Protein AF-A0A9P0EYY8-F1 (afdb_monomer_lite)

Foldseek 3Di:
DDDDDDDPDDPPPPPPPDPFWAKEKEFAQADALPPDDFQQKWKQFQVRDIDGHRHGDMDMDTHNSDDLAVFIKMWGQHQFDDDPDDDPDSPDRQTQMWTWHADDQFFQRIDIDFGDDDDDDHDHCVLFWDWGWGDGPSYIYIYIYTDVPRPGSDPDD

Secondary structure (DSSP, 8-state):
-----------------PPPPPEEEEEEE-PPPTT--S--EEEE-TTS--EEE-TT-EEEEEGGG--TTT-EEEEE------TT---TT------EEEEEEE-SSBTT-EEEESP-S--TTPPPGGGTEEEEEEEETTEEEEEEEEPTT-TT--S--

Sequence (157 aa):
MIGTQALLLTVFVAATLAAIPNQITVHNHVDPCPGGNYPTIKTFPANGAQQNLNKGQSATYNGGAVSPHVGFGIQENGQYCRNGANPAGCWNPDNAGLQVVWNSNNCGAISTNGPFYCGNNAPDAREIVNVAASGNWPNCVLTLTRKGGARGCQYKC

Radius of gyration: 23.38 Å; chains: 1; bounding box: 58×24×94 Å

Structure (mmCIF, N/CA/C/O backbone):
data_AF-A0A9P0EYY8-F1
#
_entry.id   AF-A0A9P0EYY8-F1
#
loop_
_atom_site.group_PDB
_atom_site.id
_atom_site.type_symbol
_atom_site.label_atom_id
_atom_site.label_alt_id
_atom_site.label_comp_id
_atom_site.label_asym_id
_atom_site.label_entity_id
_atom_site.label_seq_id
_atom_site.pdbx_PDB_ins_code
_atom_site.Cartn_x
_atom_site.Cartn_y
_atom_site.Cartn_z
_atom_site.occupancy
_atom_site.B_iso_or_equiv
_atom_site.auth_seq_id
_atom_site.auth_comp_id
_atom_site.auth_asym_id
_atom_site.auth_atom_id
_atom_site.pdbx_PDB_model_num
ATOM 1 N N . MET A 1 1 ? -37.659 5.344 70.068 1.00 38.22 1 MET A N 1
ATOM 2 C CA . MET A 1 1 ? -37.310 4.417 68.971 1.00 38.22 1 MET A CA 1
ATOM 3 C C . MET A 1 1 ? -36.755 5.256 67.833 1.00 38.22 1 MET A C 1
ATOM 5 O O . MET A 1 1 ? -37.521 5.966 67.201 1.00 38.22 1 MET A O 1
ATOM 9 N N . ILE A 1 2 ? -35.431 5.295 67.671 1.00 38.97 2 ILE A N 1
ATOM 10 C CA . ILE A 1 2 ? -34.759 6.100 66.640 1.00 38.97 2 ILE A CA 1
ATOM 11 C C . ILE A 1 2 ? -34.392 5.129 65.518 1.00 38.97 2 ILE A C 1
ATOM 13 O O . ILE A 1 2 ? -33.543 4.265 65.709 1.00 38.97 2 ILE A O 1
ATOM 17 N N . GLY A 1 3 ? -35.109 5.213 64.398 1.00 41.41 3 GLY A N 1
ATOM 18 C CA . GLY A 1 3 ? -34.853 4.402 63.213 1.00 41.41 3 GLY A CA 1
ATOM 19 C C . GLY A 1 3 ? -33.684 4.980 62.425 1.00 41.41 3 GLY A C 1
ATOM 20 O O . GLY A 1 3 ? -33.793 6.059 61.848 1.00 41.41 3 GLY A O 1
ATOM 21 N N . THR A 1 4 ? -32.563 4.272 62.416 1.00 46.75 4 THR A N 1
ATOM 22 C CA . THR A 1 4 ? -31.393 4.571 61.590 1.00 46.75 4 THR A CA 1
ATOM 23 C C . THR A 1 4 ? -31.712 4.218 60.138 1.00 46.75 4 THR A C 1
ATOM 25 O O . THR A 1 4 ? -31.775 3.046 59.774 1.00 46.75 4 THR A O 1
ATOM 28 N N . GLN A 1 5 ? -31.932 5.229 59.296 1.00 48.62 5 GLN A N 1
ATOM 29 C CA . GLN A 1 5 ? -31.982 5.034 57.849 1.00 48.62 5 GLN A CA 1
ATOM 30 C C . GLN A 1 5 ? -30.553 4.845 57.331 1.00 48.62 5 GLN A C 1
ATOM 32 O O . GLN A 1 5 ? -29.740 5.768 57.366 1.00 48.62 5 GLN A O 1
ATOM 37 N N . ALA A 1 6 ? -30.239 3.630 56.885 1.00 50.69 6 ALA A N 1
ATOM 38 C CA . ALA A 1 6 ? -28.993 3.328 56.199 1.00 50.69 6 ALA A CA 1
ATOM 39 C C . ALA A 1 6 ? -29.066 3.882 54.769 1.00 50.69 6 ALA A C 1
ATOM 41 O O . ALA A 1 6 ? -29.759 3.343 53.908 1.00 50.69 6 ALA A O 1
ATOM 42 N N . LEU A 1 7 ? -28.359 4.984 54.530 1.00 49.47 7 LEU A N 1
ATOM 43 C CA . LEU A 1 7 ? -28.169 5.556 53.204 1.00 49.47 7 LEU A CA 1
ATOM 44 C C . LEU A 1 7 ? -27.167 4.673 52.437 1.00 49.47 7 LEU A C 1
ATOM 46 O O . LEU A 1 7 ? -25.963 4.739 52.681 1.00 49.47 7 LEU A O 1
ATOM 50 N N . LEU A 1 8 ? -27.655 3.813 51.537 1.00 47.25 8 LEU A N 1
ATOM 51 C CA . LEU A 1 8 ? -26.800 3.067 50.611 1.00 47.25 8 LEU A CA 1
ATOM 52 C C . LEU A 1 8 ? -26.197 4.033 49.582 1.00 47.25 8 LEU A C 1
ATOM 54 O O . LEU A 1 8 ? -26.854 4.437 48.624 1.00 47.25 8 LEU A O 1
ATOM 58 N N . LEU A 1 9 ? -24.930 4.390 49.777 1.00 46.56 9 LEU A N 1
ATOM 59 C CA . LEU A 1 9 ? -24.139 5.156 48.821 1.00 46.56 9 LEU A CA 1
ATOM 60 C C . LEU A 1 9 ? -23.726 4.232 47.661 1.00 46.56 9 LEU A C 1
ATOM 62 O O . LEU A 1 9 ? -22.797 3.436 47.783 1.00 46.56 9 LEU A O 1
ATOM 66 N N . THR A 1 10 ? -24.436 4.295 46.535 1.00 58.75 10 THR A N 1
ATOM 67 C CA . THR A 1 10 ? -24.061 3.559 45.319 1.00 58.75 10 THR A CA 1
ATOM 68 C C . THR A 1 10 ? -22.927 4.311 44.623 1.00 58.75 10 THR A C 1
ATOM 70 O O . THR A 1 10 ? -23.145 5.338 43.983 1.00 58.75 10 THR A O 1
ATOM 73 N N . VAL A 1 11 ? -21.694 3.827 44.765 1.00 56.81 11 VAL A N 1
ATOM 74 C CA . VAL A 1 11 ? -20.547 4.340 44.006 1.00 56.81 11 VAL A CA 1
ATOM 75 C C . VAL A 1 11 ? -20.673 3.839 42.567 1.00 56.81 11 VAL A C 1
ATOM 77 O O . VAL A 1 11 ? -20.339 2.695 42.265 1.00 56.81 11 VAL A O 1
ATOM 80 N N . PHE A 1 12 ? -21.170 4.690 41.668 1.00 49.00 12 PHE A N 1
ATOM 81 C CA . PHE A 1 12 ? -21.052 4.473 40.228 1.00 49.00 12 PHE A CA 1
ATOM 82 C C . PHE A 1 12 ? -19.589 4.685 39.825 1.00 49.00 12 PHE A C 1
ATOM 84 O O . PHE A 1 12 ? -19.148 5.807 39.585 1.00 49.00 12 PHE A O 1
ATOM 91 N N . VAL A 1 13 ? -18.819 3.599 39.754 1.00 55.84 13 VAL A N 1
ATOM 92 C CA . VAL A 1 13 ? -17.533 3.613 39.053 1.00 55.84 13 VAL A CA 1
ATOM 93 C C . VAL A 1 13 ? -17.852 3.666 37.562 1.00 55.84 13 VAL A C 1
ATOM 95 O O . VAL A 1 13 ? -18.145 2.648 36.939 1.00 55.84 13 VAL A O 1
ATOM 98 N N . ALA A 1 14 ? -17.847 4.870 36.992 1.00 55.44 14 ALA A N 1
ATOM 99 C CA . ALA A 1 14 ? -17.860 5.050 35.550 1.00 55.44 14 ALA A CA 1
ATOM 100 C C . ALA A 1 14 ? -16.539 4.498 34.998 1.00 55.44 14 ALA A C 1
ATOM 102 O O . ALA A 1 14 ? -15.526 5.194 34.962 1.00 55.44 14 ALA A O 1
ATOM 103 N N . ALA A 1 15 ? -16.531 3.220 34.620 1.00 57.41 15 ALA A N 1
ATOM 104 C CA . ALA A 1 15 ? -15.450 2.645 33.841 1.00 57.41 15 ALA A CA 1
ATOM 105 C C . ALA A 1 15 ? -15.435 3.365 32.488 1.00 57.41 15 ALA A C 1
ATOM 107 O O . ALA A 1 15 ? -16.251 3.089 31.609 1.00 57.41 15 ALA A O 1
ATOM 108 N N . THR A 1 16 ? -14.543 4.339 32.332 1.00 56.12 16 THR A N 1
ATOM 109 C CA . THR A 1 16 ? -14.243 4.925 31.032 1.00 56.12 16 THR A CA 1
ATOM 110 C C . THR A 1 16 ? -13.604 3.830 30.187 1.00 56.12 16 THR A C 1
ATOM 112 O O . THR A 1 16 ? -12.425 3.514 30.340 1.00 56.12 16 THR A O 1
ATOM 115 N N . LEU A 1 17 ? -14.387 3.196 29.307 1.00 57.03 17 LEU A N 1
ATOM 116 C CA . LEU A 1 17 ? -13.816 2.361 28.257 1.00 57.03 17 LEU A CA 1
ATOM 117 C C . LEU A 1 17 ? -12.937 3.274 27.400 1.00 57.03 17 LEU A C 1
ATOM 119 O O . LEU A 1 17 ? -13.445 4.100 26.641 1.00 57.03 17 LEU A O 1
ATOM 123 N N . ALA A 1 18 ? -11.619 3.163 27.557 1.00 59.78 18 ALA A N 1
ATOM 124 C CA . ALA A 1 18 ? -10.684 3.813 26.657 1.00 59.78 18 ALA A CA 1
ATOM 125 C C . ALA A 1 18 ? -11.010 3.346 25.232 1.00 59.78 18 ALA A C 1
ATOM 127 O O . ALA A 1 18 ? -11.043 2.143 24.963 1.00 59.78 18 ALA A O 1
ATOM 128 N N . ALA A 1 19 ? -11.297 4.289 24.334 1.00 66.19 19 ALA A N 1
ATOM 129 C CA . ALA A 1 19 ? -11.530 3.966 22.936 1.00 66.19 19 ALA A CA 1
ATOM 130 C C . ALA A 1 19 ? -10.272 3.283 22.386 1.00 66.19 19 ALA A C 1
ATOM 132 O O . ALA A 1 19 ? -9.184 3.862 22.417 1.00 66.19 19 ALA A O 1
ATOM 133 N N . ILE A 1 20 ? -10.412 2.042 21.917 1.00 73.81 20 ILE A N 1
ATOM 134 C CA . ILE A 1 20 ? -9.301 1.326 21.292 1.00 73.81 20 ILE A CA 1
ATOM 135 C C . ILE A 1 20 ? -8.975 2.074 19.992 1.00 73.81 20 ILE A C 1
ATOM 137 O O . ILE A 1 20 ? -9.866 2.222 19.151 1.00 73.81 20 ILE A O 1
ATOM 141 N N . PRO A 1 21 ? -7.745 2.592 19.823 1.00 83.62 21 PRO A N 1
ATOM 142 C CA . PRO A 1 21 ? -7.407 3.373 18.647 1.00 83.62 21 PRO A CA 1
ATOM 143 C C . PRO A 1 21 ? -7.478 2.500 17.397 1.00 83.62 21 PRO A C 1
ATOM 145 O O . PRO A 1 21 ? -7.037 1.352 17.407 1.00 83.62 21 PRO A O 1
ATOM 148 N N . ASN A 1 22 ? -7.985 3.075 16.307 1.00 87.81 22 ASN A N 1
ATOM 149 C CA . ASN A 1 22 ? -7.973 2.424 15.004 1.00 87.81 22 ASN A CA 1
ATOM 150 C C . ASN A 1 22 ? -6.540 2.072 14.588 1.00 87.81 22 ASN A C 1
ATOM 152 O O . ASN A 1 22 ? -5.606 2.850 14.795 1.00 87.81 22 ASN A O 1
ATOM 156 N N . GLN A 1 23 ? -6.400 0.912 13.968 1.00 91.31 23 GLN A N 1
ATOM 157 C CA . GLN A 1 23 ? -5.165 0.291 13.543 1.00 91.31 23 GLN A CA 1
ATOM 158 C C . GLN A 1 23 ? -5.304 -0.210 12.102 1.00 91.31 23 GLN A C 1
ATOM 160 O O . GLN A 1 23 ? -6.301 -0.823 11.722 1.00 91.31 23 GLN A O 1
ATOM 165 N N . ILE A 1 24 ? -4.267 0.024 11.301 1.00 92.44 24 ILE A N 1
ATOM 166 C CA . ILE A 1 24 ? -4.109 -0.581 9.979 1.00 92.44 24 ILE A CA 1
ATOM 167 C C . ILE A 1 24 ? -2.746 -1.257 9.931 1.00 92.44 24 ILE A C 1
ATOM 169 O O . ILE A 1 24 ? -1.724 -0.597 10.119 1.00 92.44 24 ILE A O 1
ATOM 173 N N . THR A 1 25 ? -2.722 -2.544 9.603 1.00 95.50 25 THR A N 1
ATOM 174 C CA . THR A 1 25 ? -1.499 -3.240 9.196 1.00 95.50 25 THR A CA 1
ATOM 175 C C . THR A 1 25 ? -1.448 -3.333 7.678 1.00 95.50 25 THR A C 1
ATOM 177 O O . THR A 1 25 ? -2.376 -3.825 7.046 1.00 95.50 25 THR A O 1
ATOM 180 N N . VAL A 1 26 ? -0.359 -2.863 7.081 1.00 96.75 26 VAL A N 1
ATOM 181 C CA . VAL A 1 26 ? -0.092 -2.944 5.645 1.00 96.75 26 VAL A CA 1
ATOM 182 C C . VAL A 1 26 ? 0.919 -4.052 5.401 1.00 96.75 26 VAL A C 1
ATOM 184 O O . VAL A 1 26 ? 2.040 -3.966 5.893 1.00 96.75 26 VAL A O 1
ATOM 187 N N . HIS A 1 27 ? 0.547 -5.056 4.616 1.00 97.81 27 HIS A N 1
ATOM 188 C CA . HIS A 1 27 ? 1.432 -6.097 4.106 1.00 97.81 27 HIS A CA 1
ATOM 189 C C . HIS A 1 27 ? 1.812 -5.783 2.662 1.00 97.81 27 HIS A C 1
ATOM 191 O O . HIS A 1 27 ? 0.956 -5.766 1.770 1.00 97.81 27 HIS A O 1
ATOM 197 N N . ASN A 1 28 ? 3.098 -5.544 2.417 1.00 96.88 28 ASN A N 1
ATOM 198 C CA . ASN A 1 28 ? 3.599 -5.276 1.081 1.00 96.88 28 ASN A CA 1
ATOM 199 C C . ASN A 1 28 ? 4.093 -6.563 0.409 1.00 96.88 28 ASN A C 1
ATOM 201 O O . ASN A 1 28 ? 5.171 -7.060 0.720 1.00 96.88 28 ASN A O 1
ATOM 205 N N . HIS A 1 29 ? 3.346 -7.064 -0.569 1.00 95.44 29 HIS A N 1
ATOM 206 C CA . HIS A 1 29 ? 3.757 -8.150 -1.465 1.00 95.44 29 HIS A CA 1
ATOM 207 C C . HIS A 1 29 ? 3.956 -7.659 -2.905 1.00 95.44 29 HIS A C 1
ATOM 209 O O . HIS A 1 29 ? 3.944 -8.455 -3.842 1.00 95.44 29 HIS A O 1
ATOM 215 N N . VAL A 1 30 ? 4.119 -6.351 -3.110 1.00 91.25 30 VAL A N 1
ATOM 216 C CA . VAL A 1 30 ? 4.378 -5.785 -4.432 1.00 91.25 30 VAL A CA 1
ATOM 217 C C . VAL A 1 30 ? 5.818 -6.094 -4.822 1.00 91.25 30 VAL A C 1
ATOM 219 O O . VAL A 1 30 ? 6.760 -5.596 -4.203 1.00 91.25 30 VAL A O 1
ATOM 222 N N . ASP A 1 31 ? 5.979 -6.933 -5.843 1.00 87.88 31 ASP A N 1
ATOM 223 C CA . ASP A 1 31 ? 7.273 -7.234 -6.452 1.00 87.88 31 ASP A CA 1
ATOM 224 C C . ASP A 1 31 ? 7.914 -5.979 -7.047 1.00 87.88 31 ASP A C 1
ATOM 226 O O . ASP A 1 31 ? 7.194 -5.189 -7.662 1.00 87.88 31 ASP A O 1
ATOM 230 N N . PRO A 1 32 ? 9.239 -5.780 -6.923 1.00 83.62 32 PRO A N 1
ATOM 231 C CA . PRO A 1 32 ? 9.912 -4.721 -7.665 1.00 83.62 32 PRO A CA 1
ATOM 232 C C . PRO A 1 32 ? 9.816 -4.998 -9.168 1.00 83.62 32 PRO A C 1
ATOM 234 O O . PRO A 1 32 ? 9.687 -6.148 -9.597 1.00 83.62 32 PRO A O 1
ATOM 237 N N . CYS A 1 33 ? 9.922 -3.952 -9.987 1.00 76.81 33 CYS A N 1
ATOM 238 C CA . CYS A 1 33 ? 10.171 -4.155 -11.414 1.00 76.81 33 CYS A CA 1
ATOM 239 C C . CYS A 1 33 ? 11.451 -4.994 -11.605 1.00 76.81 33 CYS A C 1
ATOM 241 O O . CYS A 1 33 ? 12.367 -4.884 -10.780 1.00 76.81 33 CYS A O 1
ATOM 243 N N . PRO A 1 34 ? 11.541 -5.837 -12.654 1.00 74.81 34 PRO A N 1
ATOM 244 C CA . PRO A 1 34 ? 12.684 -6.729 -12.792 1.00 74.81 34 PRO A CA 1
ATOM 245 C C . PRO A 1 34 ? 14.004 -5.938 -12.850 1.00 74.81 34 PRO A C 1
ATOM 247 O O . PR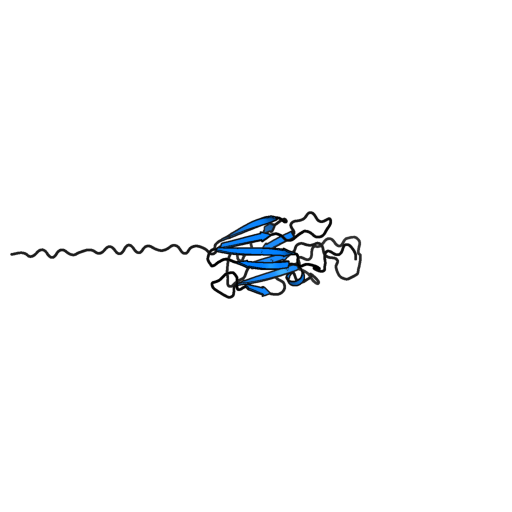O A 1 34 ? 14.042 -4.807 -13.330 1.00 74.81 34 PRO A O 1
ATOM 250 N N . GLY A 1 35 ? 15.059 -6.496 -12.246 1.00 71.19 35 GLY A N 1
ATOM 251 C CA . GLY A 1 35 ? 16.349 -5.818 -12.031 1.00 71.19 35 GLY A CA 1
ATOM 252 C C . GLY A 1 35 ? 16.352 -4.722 -10.960 1.00 71.19 35 GLY A C 1
ATOM 253 O O . GLY A 1 35 ? 17.412 -4.182 -10.654 1.00 71.19 35 GLY A O 1
ATOM 254 N N . GLY A 1 36 ? 15.198 -4.404 -10.371 1.00 72.50 36 GLY A N 1
ATOM 255 C CA . GLY A 1 36 ? 15.068 -3.434 -9.294 1.00 72.50 36 GLY A CA 1
ATOM 256 C C . GLY A 1 36 ? 15.376 -4.020 -7.917 1.00 72.50 36 GLY A C 1
ATOM 257 O O . GLY A 1 36 ? 14.904 -5.100 -7.567 1.00 72.50 36 GLY A O 1
ATOM 258 N N . ASN A 1 37 ? 16.112 -3.258 -7.107 1.00 79.81 37 ASN A N 1
ATOM 259 C CA . ASN A 1 37 ? 16.262 -3.486 -5.670 1.00 79.81 37 ASN A CA 1
ATOM 260 C C . ASN A 1 37 ? 15.982 -2.176 -4.921 1.00 79.81 37 ASN A C 1
ATOM 262 O O . ASN A 1 37 ? 16.895 -1.418 -4.596 1.00 79.81 37 ASN A O 1
ATOM 266 N N . TYR A 1 38 ? 14.701 -1.871 -4.733 1.00 81.69 38 TYR A N 1
ATOM 267 C CA . TYR A 1 38 ? 14.228 -0.653 -4.080 1.00 81.69 38 TYR A CA 1
ATOM 268 C C . TYR A 1 38 ? 12.967 -0.946 -3.253 1.00 81.69 38 TYR A C 1
ATOM 270 O O . TYR A 1 38 ? 12.264 -1.924 -3.533 1.00 81.69 38 TYR A O 1
ATOM 278 N N . PRO A 1 39 ? 12.636 -0.099 -2.260 1.00 87.31 39 PRO A N 1
ATOM 279 C CA . PRO A 1 39 ? 11.359 -0.193 -1.566 1.00 87.31 39 PRO A CA 1
ATOM 280 C C . PRO A 1 39 ? 10.219 0.010 -2.556 1.00 87.31 39 PRO A C 1
ATOM 282 O O . PRO A 1 39 ? 10.157 1.058 -3.192 1.00 87.31 39 PRO A O 1
ATOM 285 N N . THR A 1 40 ? 9.339 -0.976 -2.706 1.00 89.19 40 THR A N 1
ATOM 286 C CA . THR A 1 40 ? 8.322 -0.994 -3.768 1.00 89.19 40 THR A CA 1
ATOM 287 C C . THR A 1 40 ? 7.090 -0.171 -3.423 1.00 89.19 40 THR A C 1
ATOM 289 O O . THR A 1 40 ? 6.389 0.287 -4.322 1.00 89.19 40 THR A O 1
ATOM 292 N N . ILE A 1 41 ? 6.849 0.059 -2.130 1.00 90.94 41 ILE A N 1
ATOM 293 C CA . ILE A 1 41 ? 5.735 0.863 -1.635 1.00 90.94 41 ILE A CA 1
ATOM 294 C C . ILE A 1 41 ? 6.245 1.949 -0.698 1.00 90.94 41 ILE A C 1
ATOM 296 O O . ILE A 1 41 ? 7.066 1.692 0.181 1.00 90.94 41 ILE A O 1
ATOM 300 N N . LYS A 1 42 ? 5.685 3.146 -0.843 1.00 90.31 42 LYS A N 1
ATOM 301 C CA . LYS A 1 42 ? 5.702 4.195 0.168 1.00 90.31 42 LYS A CA 1
ATOM 302 C C . LYS A 1 42 ? 4.280 4.419 0.685 1.00 90.31 42 LYS A C 1
ATOM 304 O O . LYS A 1 42 ? 3.342 4.530 -0.101 1.00 90.31 42 LYS A O 1
ATOM 309 N N . THR A 1 43 ? 4.108 4.463 1.999 1.00 91.12 43 THR A N 1
ATOM 310 C CA . THR A 1 43 ? 2.817 4.712 2.655 1.00 91.12 43 THR A CA 1
ATOM 311 C C . THR A 1 43 ? 2.720 6.147 3.165 1.00 91.12 43 THR A C 1
ATOM 313 O O . THR A 1 43 ? 3.728 6.738 3.553 1.00 91.12 43 THR A O 1
ATOM 316 N N . PHE A 1 44 ? 1.499 6.684 3.182 1.00 88.75 44 PHE A N 1
ATOM 317 C CA . PHE A 1 44 ? 1.157 8.031 3.645 1.00 88.75 44 PHE A CA 1
ATOM 318 C C . PHE A 1 44 ? -0.064 7.959 4.582 1.00 88.75 44 PHE A C 1
ATOM 320 O O . PHE A 1 44 ? -1.203 8.154 4.143 1.00 88.75 44 PHE A O 1
ATOM 327 N N . PRO A 1 45 ? 0.135 7.611 5.865 1.00 87.69 45 PRO A N 1
ATOM 328 C CA . PRO A 1 45 ? -0.891 7.744 6.898 1.00 87.69 45 PRO A CA 1
ATOM 329 C C . PRO A 1 45 ? -1.397 9.186 7.072 1.00 87.69 45 PRO A C 1
ATOM 331 O O . PRO A 1 45 ? -0.741 10.160 6.701 1.00 87.69 45 PRO A O 1
ATOM 334 N N . ALA A 1 46 ? -2.556 9.325 7.721 1.00 83.31 46 ALA A N 1
ATOM 335 C CA . ALA A 1 46 ? -3.265 10.600 7.880 1.00 83.31 46 ALA A CA 1
ATOM 336 C C . ALA A 1 46 ? -2.491 11.664 8.685 1.00 83.31 46 ALA A C 1
ATOM 338 O O . ALA A 1 46 ? -2.749 12.856 8.544 1.00 83.31 46 ALA A O 1
ATOM 339 N N . ASN A 1 47 ? -1.521 11.252 9.503 1.00 82.00 47 ASN A N 1
ATOM 340 C CA . ASN A 1 47 ? -0.660 12.153 10.271 1.00 82.00 47 ASN A CA 1
ATOM 341 C C . ASN A 1 47 ? 0.508 12.742 9.452 1.00 82.00 47 ASN A C 1
ATOM 343 O O . ASN A 1 47 ? 1.378 13.395 10.024 1.00 82.00 47 ASN A O 1
ATOM 347 N N . GLY A 1 48 ? 0.564 12.483 8.141 1.00 77.00 48 GLY A N 1
ATOM 348 C CA . GLY A 1 48 ? 1.595 13.004 7.242 1.00 77.00 48 GLY A CA 1
ATOM 349 C C . GLY A 1 48 ? 2.941 12.280 7.319 1.00 77.00 48 GLY A C 1
ATOM 350 O O . GLY A 1 48 ? 3.870 12.660 6.604 1.00 77.00 48 GLY A O 1
ATOM 351 N N . ALA A 1 49 ? 3.068 11.235 8.148 1.00 84.56 49 ALA A N 1
ATOM 352 C CA . ALA A 1 49 ? 4.263 10.399 8.151 1.00 84.56 49 ALA A CA 1
ATOM 353 C C . ALA A 1 49 ? 4.420 9.674 6.805 1.00 84.56 49 ALA A C 1
ATOM 355 O O . ALA A 1 49 ? 3.453 9.466 6.075 1.00 84.56 49 ALA A O 1
ATOM 356 N N . GLN A 1 50 ? 5.651 9.281 6.480 1.00 88.19 50 GLN A N 1
ATOM 357 C CA . GLN A 1 50 ? 5.954 8.508 5.278 1.00 88.19 50 GLN A CA 1
ATOM 358 C C . GLN A 1 50 ? 6.846 7.331 5.634 1.00 88.19 50 GLN A C 1
ATOM 360 O O . GLN A 1 50 ? 7.800 7.488 6.396 1.00 88.19 50 GLN A O 1
ATOM 365 N N . GLN A 1 51 ? 6.571 6.166 5.056 1.00 91.69 51 GLN A N 1
ATOM 366 C CA . GLN A 1 51 ? 7.393 4.984 5.281 1.00 91.69 51 GLN A CA 1
ATOM 367 C C . GLN A 1 51 ? 7.567 4.180 4.000 1.00 91.69 51 GLN A C 1
ATOM 369 O O . GLN A 1 51 ? 6.606 3.882 3.301 1.00 91.69 51 GLN A O 1
ATOM 374 N N . ASN A 1 52 ? 8.813 3.802 3.728 1.00 92.44 52 ASN A N 1
ATOM 375 C CA . ASN A 1 52 ? 9.174 2.914 2.634 1.00 92.44 52 ASN A CA 1
ATOM 376 C C . ASN A 1 52 ? 9.091 1.452 3.099 1.00 92.44 52 ASN A C 1
ATOM 378 O O . ASN A 1 52 ? 9.600 1.115 4.168 1.00 92.44 52 ASN A O 1
ATOM 382 N N . LEU A 1 53 ? 8.495 0.590 2.279 1.00 94.44 53 LEU A N 1
ATOM 383 C CA . LEU A 1 53 ? 8.362 -0.846 2.504 1.00 94.44 53 LEU A CA 1
ATOM 384 C C . LEU A 1 53 ? 8.965 -1.603 1.320 1.00 94.44 53 LEU A C 1
ATOM 386 O O . LEU A 1 53 ? 8.568 -1.407 0.171 1.00 94.44 53 LEU A O 1
ATOM 390 N N . ASN A 1 54 ? 9.894 -2.510 1.602 1.00 93.94 54 ASN A N 1
ATOM 391 C CA . ASN A 1 54 ? 10.357 -3.499 0.632 1.00 93.94 54 ASN A CA 1
ATOM 392 C C . ASN A 1 54 ? 9.334 -4.634 0.498 1.00 93.94 54 ASN A C 1
ATOM 394 O O . ASN A 1 54 ? 8.477 -4.821 1.369 1.00 93.94 54 ASN A O 1
ATOM 398 N N . LYS A 1 55 ? 9.437 -5.417 -0.582 1.00 92.81 55 LYS A N 1
ATOM 399 C CA . LYS A 1 55 ? 8.648 -6.644 -0.751 1.00 92.81 55 LYS A CA 1
ATOM 400 C C . LYS A 1 55 ? 8.805 -7.550 0.479 1.00 92.81 55 LYS A C 1
ATOM 402 O O . LYS A 1 55 ? 9.914 -7.787 0.949 1.00 92.81 55 LYS A O 1
ATOM 407 N N . GLY A 1 56 ? 7.691 -8.082 0.967 1.00 95.56 56 GLY A N 1
ATOM 408 C CA . GLY A 1 56 ? 7.603 -8.965 2.130 1.00 95.56 56 GLY A CA 1
ATOM 409 C C . GLY A 1 56 ? 7.563 -8.233 3.472 1.00 95.56 56 GLY A C 1
ATOM 410 O O . GLY A 1 56 ? 7.299 -8.866 4.492 1.00 95.56 56 GLY A O 1
ATOM 411 N N . GLN A 1 57 ? 7.795 -6.917 3.504 1.00 97.50 57 GLN A N 1
ATOM 412 C CA . GLN A 1 57 ? 7.720 -6.144 4.742 1.00 97.50 57 GLN A CA 1
ATOM 413 C C . GLN A 1 57 ? 6.288 -5.734 5.069 1.00 97.50 57 GLN A C 1
ATOM 415 O O . GLN A 1 57 ? 5.423 -5.621 4.199 1.00 97.50 57 GLN A O 1
ATOM 420 N N . SER A 1 58 ? 6.053 -5.494 6.357 1.00 97.38 58 SER A N 1
ATOM 421 C CA . SER A 1 58 ? 4.779 -4.998 6.865 1.00 97.38 58 SER A CA 1
ATOM 422 C C . SER A 1 58 ? 4.989 -3.807 7.788 1.00 97.38 58 SER A C 1
ATOM 424 O O . SER A 1 58 ? 6.050 -3.675 8.399 1.00 97.38 58 SER A O 1
ATOM 426 N N . ALA A 1 59 ? 3.976 -2.956 7.904 1.00 96.00 59 ALA A N 1
ATOM 427 C CA . ALA A 1 59 ? 3.965 -1.842 8.844 1.00 96.00 59 ALA A CA 1
ATOM 428 C C . ALA A 1 59 ? 2.591 -1.681 9.481 1.00 96.00 59 ALA A C 1
ATOM 430 O O . ALA A 1 59 ? 1.575 -1.909 8.830 1.00 96.00 59 ALA A O 1
ATOM 431 N N . THR A 1 60 ? 2.573 -1.259 10.742 1.00 95.00 60 THR A N 1
ATOM 432 C CA . THR A 1 60 ? 1.344 -1.054 11.507 1.00 95.00 60 THR A CA 1
ATOM 433 C C . THR A 1 60 ? 1.231 0.406 11.919 1.00 95.00 60 THR A C 1
ATOM 435 O O . THR A 1 60 ? 2.153 0.968 12.508 1.00 95.00 60 THR A O 1
ATOM 438 N N . TYR A 1 61 ? 0.082 1.003 11.623 1.00 92.31 61 TYR A N 1
ATOM 439 C CA . TYR A 1 61 ? -0.265 2.388 11.922 1.00 92.31 61 TYR A CA 1
ATOM 440 C C . TYR A 1 61 ? -1.408 2.404 12.926 1.00 92.31 61 TYR A C 1
ATOM 442 O O . TYR A 1 61 ? -2.334 1.614 12.785 1.00 92.31 61 TYR A O 1
ATOM 450 N N . ASN A 1 62 ? -1.358 3.305 13.909 1.00 90.38 62 ASN A N 1
ATOM 451 C CA . ASN A 1 62 ? -2.343 3.389 14.990 1.00 90.38 62 ASN A CA 1
ATOM 452 C C . ASN A 1 62 ? -2.821 4.830 15.206 1.00 90.38 62 ASN A C 1
ATOM 454 O O . ASN A 1 62 ? -2.088 5.787 14.937 1.00 90.38 62 ASN A O 1
ATOM 458 N N . GLY A 1 63 ? -4.012 4.981 15.784 1.00 84.50 63 GLY A N 1
ATOM 459 C CA . GLY A 1 63 ? -4.515 6.252 16.306 1.00 84.50 63 GLY A CA 1
ATOM 460 C C . GLY A 1 63 ? -4.554 7.337 15.234 1.00 84.50 63 GLY A C 1
ATOM 461 O O . GLY A 1 63 ? -5.133 7.135 14.175 1.00 84.50 63 GLY A O 1
ATOM 462 N N . GLY A 1 64 ? -3.899 8.477 15.477 1.00 78.19 64 GLY A N 1
ATOM 463 C CA . GLY A 1 64 ? -3.887 9.617 14.547 1.00 78.19 64 GLY A CA 1
ATOM 464 C C . GLY A 1 64 ? -3.269 9.340 13.168 1.00 78.19 64 GLY A C 1
ATOM 465 O O . GLY A 1 64 ? -3.463 10.128 12.248 1.00 78.19 64 GLY A O 1
ATOM 466 N N . ALA A 1 65 ? -2.552 8.225 12.990 1.00 78.25 65 ALA A N 1
ATOM 467 C CA . ALA A 1 65 ? -2.077 7.784 11.677 1.00 78.25 65 ALA A CA 1
ATOM 468 C C . ALA A 1 65 ? -3.192 7.147 10.820 1.00 78.25 65 ALA A C 1
ATOM 470 O O . ALA A 1 65 ? -3.042 7.012 9.605 1.00 78.25 65 ALA A O 1
ATOM 471 N N . VAL A 1 66 ? -4.307 6.763 11.446 1.00 79.69 66 VAL A N 1
ATOM 472 C CA . VAL A 1 66 ? -5.419 6.038 10.836 1.00 79.69 66 VAL A CA 1
ATOM 473 C C . VAL A 1 66 ? -6.691 6.868 10.948 1.00 79.69 66 VAL A C 1
ATOM 475 O O . VAL A 1 66 ? -7.286 6.991 12.016 1.00 79.69 66 VAL A O 1
ATOM 478 N N . SER A 1 67 ? -7.147 7.404 9.820 1.00 74.69 67 SER A N 1
ATOM 479 C CA . SER A 1 67 ? -8.433 8.089 9.738 1.00 74.69 67 SER A CA 1
ATOM 480 C C . SER A 1 67 ? -9.271 7.474 8.617 1.00 74.69 67 SER A C 1
ATOM 482 O O . SER A 1 67 ? -8.927 7.652 7.446 1.00 74.69 67 SER A O 1
ATOM 484 N N . PRO A 1 68 ? -10.380 6.780 8.942 1.00 67.25 68 PRO A N 1
ATOM 485 C CA . PRO A 1 68 ? -11.278 6.202 7.940 1.00 67.25 68 PRO A CA 1
ATOM 486 C C . PRO A 1 68 ? -11.812 7.246 6.946 1.00 67.25 68 PRO A C 1
ATOM 488 O O . PRO A 1 68 ? -12.087 6.916 5.798 1.00 67.25 68 PRO A O 1
ATOM 491 N N . HIS A 1 69 ? -11.911 8.508 7.383 1.00 67.06 69 HIS A N 1
ATOM 492 C CA . HIS A 1 69 ? -12.458 9.623 6.607 1.00 67.06 69 HIS A CA 1
ATOM 493 C C . HIS A 1 69 ? -11.420 10.359 5.749 1.00 67.06 69 HIS A C 1
ATOM 495 O O . HIS A 1 69 ? -11.781 10.925 4.723 1.00 67.06 69 HIS A O 1
ATOM 501 N N . VAL A 1 70 ? -10.146 10.371 6.159 1.00 71.25 70 VAL A N 1
ATOM 502 C CA . VAL A 1 70 ? -9.047 10.988 5.383 1.00 71.25 70 VAL A CA 1
ATOM 503 C C . VAL A 1 70 ? -8.432 9.977 4.413 1.00 71.25 70 VAL A C 1
ATOM 505 O O . VAL A 1 70 ? -7.812 10.364 3.428 1.00 71.25 70 VAL A O 1
ATOM 508 N N . GLY A 1 71 ? -8.631 8.681 4.659 1.00 76.44 71 GLY A N 1
ATOM 509 C CA . GLY A 1 71 ? -8.063 7.606 3.860 1.00 76.44 71 GLY A CA 1
ATOM 510 C C . GLY A 1 71 ? -6.584 7.355 4.159 1.00 76.44 71 GLY A C 1
ATOM 511 O O . GLY A 1 71 ? -5.980 7.966 5.041 1.00 76.44 71 GLY A O 1
ATOM 512 N N . PHE A 1 72 ? -6.006 6.410 3.426 1.00 86.88 72 PHE A N 1
ATOM 513 C CA . PHE A 1 72 ? -4.627 5.962 3.579 1.00 86.88 72 PHE A CA 1
ATOM 514 C C . PHE A 1 72 ? -3.925 5.993 2.222 1.00 86.88 72 PHE A C 1
ATOM 516 O O . PHE A 1 72 ? -4.341 5.304 1.287 1.00 86.88 72 PHE A O 1
ATOM 523 N N . GLY A 1 73 ? -2.887 6.819 2.096 1.00 88.69 73 GLY A N 1
ATOM 524 C CA . GLY A 1 73 ? -2.159 6.973 0.842 1.00 88.69 73 GLY A CA 1
ATOM 525 C C . GLY A 1 73 ? -1.166 5.837 0.622 1.00 88.69 73 GLY A C 1
ATOM 526 O O . GLY A 1 73 ? -0.440 5.426 1.532 1.00 88.69 73 GLY A O 1
ATOM 527 N N . ILE A 1 74 ? -1.130 5.333 -0.604 1.00 88.81 74 ILE A N 1
ATOM 528 C CA . ILE A 1 74 ? -0.199 4.305 -1.059 1.00 88.81 74 ILE A CA 1
ATOM 529 C C . ILE A 1 74 ? 0.420 4.807 -2.342 1.00 88.81 74 ILE A C 1
ATOM 531 O O . ILE A 1 74 ? -0.275 5.270 -3.241 1.00 88.81 74 ILE A O 1
ATOM 535 N N . GLN A 1 75 ? 1.728 4.674 -2.431 1.00 86.88 75 GLN A N 1
ATOM 536 C CA . GLN A 1 75 ? 2.462 5.055 -3.608 1.00 86.88 75 GLN A CA 1
ATOM 537 C C . GLN A 1 75 ? 3.377 3.912 -4.009 1.00 86.88 75 GLN A C 1
ATOM 539 O O . GLN A 1 75 ? 4.200 3.449 -3.219 1.00 86.88 75 GLN A O 1
ATOM 544 N N . GLU A 1 76 ? 3.221 3.448 -5.235 1.00 84.25 76 GLU A N 1
ATOM 545 C CA . GLU A 1 76 ? 4.131 2.493 -5.829 1.00 84.25 76 GLU A CA 1
ATOM 546 C C . GLU A 1 76 ? 5.367 3.245 -6.335 1.00 84.25 76 GLU A C 1
ATOM 548 O O . GLU A 1 76 ? 5.271 4.283 -6.990 1.00 84.25 76 GLU A O 1
ATOM 553 N N . ASN A 1 77 ? 6.537 2.760 -5.932 1.00 79.75 77 ASN A N 1
ATOM 554 C CA . ASN A 1 77 ? 7.816 3.449 -6.089 1.00 79.75 77 ASN A CA 1
ATOM 555 C C . ASN A 1 77 ? 8.662 2.844 -7.224 1.00 79.75 77 ASN A C 1
ATOM 557 O O . ASN A 1 77 ? 9.889 2.776 -7.152 1.00 79.75 77 ASN A O 1
ATOM 561 N N . GLY A 1 78 ? 7.988 2.345 -8.254 1.00 72.25 78 GLY A N 1
ATOM 562 C CA . GLY A 1 78 ? 8.586 1.797 -9.454 1.00 72.25 78 GLY A CA 1
ATOM 563 C C . GLY A 1 78 ? 9.325 2.856 -10.261 1.00 72.25 78 GLY A C 1
ATOM 564 O O . GLY A 1 78 ? 9.009 4.046 -10.228 1.00 72.25 78 GLY A O 1
ATOM 565 N N . GLN A 1 79 ? 10.334 2.413 -11.005 1.00 66.94 79 GLN A N 1
ATOM 566 C CA . GLN A 1 79 ? 11.025 3.256 -11.975 1.00 66.94 79 GLN A CA 1
ATOM 567 C C . GLN A 1 79 ? 10.299 3.152 -13.320 1.00 66.94 79 GLN A C 1
ATOM 569 O O . GLN A 1 79 ? 10.259 2.077 -13.916 1.00 66.94 79 GLN A O 1
ATOM 574 N N . TYR A 1 80 ? 9.721 4.265 -13.776 1.00 65.19 80 TYR A N 1
ATOM 575 C CA . TYR A 1 80 ? 8.886 4.349 -14.975 1.00 65.19 80 TYR A CA 1
ATOM 576 C C . TYR A 1 80 ? 9.531 5.255 -16.037 1.00 65.19 80 TYR A C 1
ATOM 578 O O . TYR A 1 80 ? 10.029 6.333 -15.714 1.00 65.19 80 TYR A O 1
ATOM 586 N N . CYS A 1 81 ? 9.496 4.853 -17.313 1.00 53.94 81 CYS A N 1
ATOM 587 C CA . CYS A 1 81 ? 9.883 5.720 -18.436 1.00 53.94 81 CYS A CA 1
ATOM 588 C C . CYS A 1 81 ? 8.847 6.840 -18.643 1.00 53.94 81 CYS A C 1
ATOM 590 O O . CYS A 1 81 ? 7.656 6.559 -18.787 1.00 53.94 81 CYS A O 1
ATOM 592 N N . ARG A 1 82 ? 9.284 8.102 -18.766 1.00 52.34 82 ARG A N 1
ATOM 593 C CA . ARG A 1 82 ? 8.420 9.201 -19.236 1.00 52.34 82 ARG A CA 1
ATOM 594 C C . ARG A 1 82 ? 8.317 9.173 -20.769 1.00 52.34 82 ARG A C 1
ATOM 596 O O . ARG A 1 82 ? 9.327 9.307 -21.445 1.00 52.34 82 ARG A O 1
ATOM 603 N N . ASN A 1 83 ? 7.099 9.029 -21.300 1.00 47.28 83 ASN A N 1
ATOM 604 C CA . ASN A 1 83 ? 6.678 9.354 -22.679 1.00 47.28 83 ASN A CA 1
ATOM 605 C C . ASN A 1 83 ? 7.748 9.255 -23.792 1.00 47.28 83 ASN A C 1
ATOM 607 O O . ASN A 1 83 ? 8.161 10.273 -24.340 1.00 47.28 83 ASN A O 1
ATOM 611 N N . GLY A 1 84 ? 8.139 8.033 -24.179 1.00 46.75 84 GLY A N 1
ATOM 612 C CA . GLY A 1 84 ? 8.727 7.733 -25.499 1.00 46.75 84 GLY A CA 1
ATOM 613 C C . GLY A 1 84 ? 10.029 8.451 -25.886 1.00 46.75 84 GLY A C 1
ATOM 614 O O . GLY A 1 84 ? 10.477 8.306 -27.019 1.00 46.75 84 GLY A O 1
ATOM 615 N N . ALA A 1 85 ? 10.643 9.207 -24.981 1.00 40.88 85 ALA A N 1
ATOM 616 C CA . ALA A 1 85 ? 11.919 9.860 -25.190 1.00 40.88 85 ALA A CA 1
ATOM 617 C C . ALA A 1 85 ? 12.928 9.252 -24.223 1.00 40.88 85 ALA A C 1
ATOM 619 O O . ALA A 1 85 ? 12.702 9.201 -23.016 1.00 40.88 85 ALA A O 1
ATOM 620 N N . ASN A 1 86 ? 14.053 8.806 -24.771 1.00 50.41 86 ASN A N 1
ATOM 621 C CA . ASN A 1 86 ? 15.246 8.497 -24.008 1.00 50.41 86 ASN A CA 1
ATOM 622 C C . ASN A 1 86 ? 16.088 9.778 -23.904 1.00 50.41 86 ASN A C 1
ATOM 624 O O . ASN A 1 86 ? 16.757 10.128 -24.878 1.00 50.41 86 ASN A O 1
ATOM 628 N N . PRO A 1 87 ? 16.100 10.500 -22.775 1.00 38.84 87 PRO A N 1
ATOM 629 C CA . PRO A 1 87 ? 17.245 11.307 -22.430 1.00 38.84 87 PRO A CA 1
ATOM 630 C C . PRO A 1 87 ? 18.079 10.483 -21.454 1.00 38.84 87 PRO A C 1
ATOM 632 O O . PRO A 1 87 ? 17.579 9.989 -20.440 1.00 38.84 87 PRO A O 1
ATOM 635 N N . ALA A 1 88 ? 19.365 10.338 -21.749 1.00 36.19 88 ALA A N 1
ATOM 636 C CA . ALA A 1 88 ? 20.343 9.879 -20.777 1.00 36.19 88 ALA A CA 1
ATOM 637 C C . ALA A 1 88 ? 20.146 10.668 -19.464 1.00 36.19 88 ALA A C 1
ATOM 639 O O . ALA A 1 88 ? 20.490 11.846 -19.397 1.00 36.19 88 ALA A O 1
ATOM 640 N N . GLY A 1 89 ? 19.507 10.053 -18.459 1.00 39.38 89 GLY A N 1
ATOM 641 C CA . GLY A 1 89 ? 19.182 10.713 -17.189 1.00 39.38 89 GLY A CA 1
ATOM 642 C C . GLY A 1 89 ? 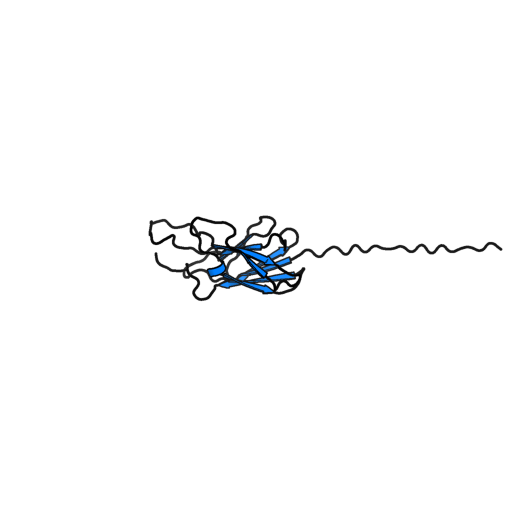17.736 10.647 -16.678 1.00 39.38 89 GLY A C 1
ATOM 643 O O . GLY A 1 89 ? 17.445 11.331 -15.700 1.00 39.38 89 GLY A O 1
ATOM 644 N N . CYS A 1 90 ? 16.821 9.843 -17.233 1.00 38.56 90 CYS A N 1
ATOM 645 C CA . CYS A 1 90 ? 15.520 9.615 -16.576 1.00 38.56 90 CYS A CA 1
ATOM 646 C C . CYS A 1 90 ? 15.647 8.739 -15.312 1.00 38.56 90 CYS A C 1
ATOM 648 O O . CYS A 1 90 ? 15.312 7.560 -15.311 1.00 38.56 90 CYS A O 1
ATOM 650 N N . TRP A 1 91 ? 16.112 9.339 -14.216 1.00 45.06 91 TRP A N 1
ATOM 651 C CA . TRP A 1 91 ? 15.946 8.849 -12.848 1.00 45.06 91 TRP A CA 1
ATOM 652 C C . TRP A 1 91 ? 15.043 9.828 -12.100 1.00 45.06 91 TRP A C 1
ATOM 654 O O . TRP A 1 91 ? 15.505 10.688 -11.358 1.00 45.06 91 TRP A O 1
ATOM 664 N N . ASN A 1 92 ? 13.736 9.709 -12.307 1.00 42.38 92 ASN A N 1
ATOM 665 C CA . ASN A 1 92 ? 12.790 10.145 -11.292 1.00 42.38 92 ASN A CA 1
ATOM 666 C C . ASN A 1 92 ? 11.663 9.113 -11.232 1.00 42.38 92 ASN A C 1
ATOM 668 O O . ASN A 1 92 ? 10.914 9.009 -12.205 1.00 42.38 92 ASN A O 1
ATOM 672 N N . PRO A 1 93 ? 11.561 8.314 -10.155 1.00 48.31 93 PRO A N 1
ATOM 673 C CA . PRO A 1 93 ? 10.392 7.484 -9.933 1.00 48.31 93 PRO A CA 1
ATOM 674 C C . PRO A 1 93 ? 9.225 8.444 -9.720 1.00 48.31 93 PRO A C 1
ATOM 676 O O . PRO A 1 93 ? 9.054 9.020 -8.651 1.00 48.31 93 PRO A O 1
ATOM 679 N N . ASP A 1 94 ? 8.425 8.677 -10.752 1.00 49.75 94 ASP A N 1
ATOM 680 C CA . ASP A 1 94 ? 7.116 9.287 -10.567 1.00 49.75 94 ASP A CA 1
ATOM 681 C C . ASP A 1 94 ? 6.171 8.187 -10.039 1.00 49.75 94 ASP A C 1
ATOM 683 O O . ASP A 1 94 ? 5.316 7.668 -10.742 1.00 49.75 94 ASP A O 1
ATOM 687 N N . ASN A 1 95 ? 6.458 7.723 -8.821 1.00 61.81 95 ASN A N 1
ATOM 688 C CA . ASN A 1 95 ? 5.540 7.572 -7.700 1.00 61.81 95 ASN A CA 1
ATOM 689 C C . ASN A 1 95 ? 4.051 7.458 -8.071 1.00 61.81 95 ASN A C 1
ATOM 691 O O . ASN A 1 95 ? 3.274 8.381 -7.828 1.00 61.81 95 ASN A O 1
ATOM 695 N N . ALA A 1 96 ? 3.645 6.316 -8.622 1.00 69.00 96 ALA A N 1
ATOM 696 C CA . ALA A 1 96 ? 2.246 6.041 -8.912 1.00 69.00 96 ALA A CA 1
ATOM 697 C C . ALA A 1 96 ? 1.458 6.064 -7.593 1.00 69.00 96 ALA A C 1
A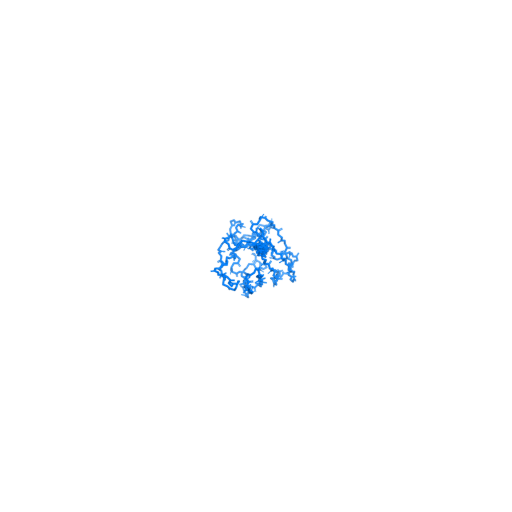TOM 699 O O . ALA A 1 96 ? 1.690 5.227 -6.724 1.00 69.00 96 ALA A O 1
ATOM 700 N N . GLY A 1 97 ? 0.573 7.041 -7.399 1.00 79.31 97 GLY A N 1
ATOM 701 C CA . GLY A 1 97 ? -0.167 7.232 -6.148 1.00 79.31 97 GLY A CA 1
ATOM 702 C C . GLY A 1 97 ? -1.596 6.694 -6.212 1.00 79.31 97 GLY A C 1
ATOM 703 O O . GLY A 1 97 ? -2.227 6.722 -7.266 1.00 79.31 97 GLY A O 1
ATOM 704 N N . LEU A 1 98 ? -2.130 6.242 -5.079 1.00 84.88 98 LEU A N 1
ATOM 705 C CA . LEU A 1 98 ? -3.555 5.994 -4.848 1.00 84.88 98 LEU A CA 1
ATOM 706 C C . LEU A 1 98 ? -3.915 6.295 -3.390 1.00 84.88 98 LEU A C 1
ATOM 708 O O . LEU A 1 98 ? -3.057 6.298 -2.506 1.00 84.88 98 LEU A O 1
ATOM 712 N N . GLN A 1 99 ? -5.201 6.504 -3.128 1.00 87.44 99 GLN A N 1
ATOM 713 C CA . GLN A 1 99 ? -5.731 6.638 -1.771 1.00 87.44 99 GLN A CA 1
ATOM 714 C C . GLN A 1 99 ? -6.759 5.543 -1.502 1.00 87.44 99 GLN A C 1
ATOM 716 O O . GLN A 1 99 ? -7.686 5.365 -2.290 1.00 87.44 99 GLN A O 1
ATOM 721 N N . VAL A 1 100 ? -6.609 4.833 -0.384 1.00 89.56 100 VAL A N 1
ATOM 722 C CA . VAL A 1 100 ? -7.581 3.852 0.111 1.00 89.56 100 VAL A CA 1
ATOM 723 C C . VAL A 1 100 ? -8.545 4.546 1.065 1.00 89.56 100 VAL A C 1
ATOM 725 O O . VAL A 1 100 ? -8.108 5.177 2.025 1.00 89.56 100 VAL A O 1
ATOM 728 N N . VAL A 1 101 ? -9.847 4.424 0.820 1.00 88.50 101 VAL A N 1
ATOM 729 C CA . VAL A 1 101 ? -10.903 4.985 1.677 1.00 88.50 101 VAL A CA 1
ATOM 730 C C . VAL A 1 101 ? -11.830 3.862 2.125 1.00 88.50 101 VAL A C 1
ATOM 732 O O . VAL A 1 101 ? -12.241 3.039 1.305 1.00 88.50 101 VAL A O 1
ATOM 735 N N . TRP A 1 102 ? -12.161 3.823 3.417 1.00 86.69 102 TRP A N 1
ATOM 736 C CA . TRP A 1 102 ? -13.064 2.826 3.994 1.00 86.69 102 TRP A CA 1
ATOM 737 C C . TRP A 1 102 ? -14.492 3.354 4.038 1.00 86.69 102 TRP A C 1
ATOM 739 O O . TRP A 1 102 ? -14.750 4.428 4.572 1.00 86.69 102 TRP A O 1
ATOM 749 N N . ASN A 1 103 ? -15.425 2.563 3.513 1.00 82.06 103 ASN A N 1
ATOM 750 C CA . ASN A 1 103 ? -16.819 2.965 3.324 1.00 82.06 103 ASN A CA 1
ATOM 751 C C . ASN A 1 103 ? -17.770 2.386 4.385 1.00 82.06 103 ASN A C 1
ATOM 753 O O . ASN A 1 103 ? -18.971 2.638 4.336 1.00 82.06 103 ASN A O 1
ATOM 757 N N . SER A 1 104 ? -17.274 1.563 5.314 1.00 77.19 104 SER A N 1
ATOM 758 C CA . SER A 1 104 ? -18.105 0.924 6.337 1.00 77.19 104 SER A CA 1
ATOM 759 C C . SER A 1 104 ? -17.312 0.571 7.598 1.00 77.19 104 SER A C 1
ATOM 761 O O . SER A 1 104 ? -16.085 0.685 7.630 1.00 77.19 104 SER A O 1
ATOM 763 N N . ASN A 1 105 ? -18.017 0.074 8.620 1.00 76.19 105 ASN A N 1
ATOM 764 C CA . ASN A 1 105 ? -17.398 -0.458 9.838 1.00 76.19 105 ASN A CA 1
ATOM 765 C C . ASN A 1 105 ? -16.619 -1.776 9.608 1.00 76.19 105 ASN A C 1
ATOM 767 O O . ASN A 1 105 ? -15.812 -2.172 10.448 1.00 76.19 105 ASN A O 1
ATOM 771 N N . ASN A 1 106 ? -16.843 -2.445 8.472 1.00 84.69 106 ASN A N 1
ATOM 772 C CA . ASN A 1 106 ? -16.039 -3.566 7.992 1.00 84.69 106 ASN A CA 1
ATOM 773 C C . ASN A 1 106 ? -14.900 -3.030 7.112 1.00 84.69 106 ASN A C 1
ATOM 775 O O . ASN A 1 106 ? -15.140 -2.300 6.142 1.00 84.69 106 ASN A O 1
ATOM 779 N N . CYS A 1 107 ? -13.668 -3.437 7.419 1.00 88.62 107 CYS A N 1
ATOM 780 C CA . CYS A 1 107 ? -12.479 -2.983 6.707 1.00 88.62 107 CYS A CA 1
ATOM 781 C C . CYS A 1 107 ? -12.435 -3.464 5.250 1.00 88.62 107 CYS A C 1
ATOM 783 O O . CYS A 1 107 ? -11.726 -2.868 4.448 1.00 88.62 107 CYS A O 1
ATOM 785 N N . GLY A 1 108 ? -13.170 -4.524 4.896 1.00 88.06 108 GLY A N 1
ATOM 786 C CA . GLY A 1 108 ? -13.218 -5.070 3.537 1.00 88.06 108 GLY A CA 1
ATOM 787 C C . GLY A 1 108 ? -13.962 -4.195 2.524 1.00 88.06 108 GLY A C 1
ATOM 788 O O . GLY A 1 108 ? -13.767 -4.351 1.321 1.00 88.06 108 GLY A O 1
ATOM 789 N N . ALA A 1 109 ? -14.789 -3.251 2.981 1.00 88.44 109 ALA A N 1
ATOM 790 C CA . ALA A 1 109 ? -15.482 -2.317 2.100 1.00 88.44 109 ALA A CA 1
ATOM 791 C C . ALA A 1 109 ? -14.612 -1.077 1.845 1.00 88.44 109 ALA A C 1
ATOM 793 O O . ALA A 1 109 ? -14.747 -0.060 2.532 1.00 88.44 109 ALA A O 1
ATOM 794 N N . ILE A 1 110 ? -13.724 -1.167 0.852 1.00 90.38 110 ILE A N 1
ATOM 795 C CA . ILE A 1 110 ? -12.844 -0.066 0.442 1.00 90.38 110 ILE A CA 1
ATOM 796 C C . ILE A 1 110 ? -13.200 0.496 -0.932 1.00 90.38 110 ILE A C 1
ATOM 798 O O . ILE A 1 110 ? -13.782 -0.176 -1.781 1.00 90.38 110 ILE A O 1
ATOM 802 N N . SER A 1 111 ? -12.778 1.732 -1.164 1.00 88.94 111 SER A N 1
ATOM 803 C CA . SER A 1 111 ? -12.639 2.328 -2.490 1.00 88.94 111 SER A CA 1
ATOM 804 C C . SER A 1 111 ? -11.206 2.818 -2.690 1.00 88.94 111 SER A C 1
ATOM 806 O O . SER A 1 111 ? -10.481 3.057 -1.721 1.00 88.94 111 SER A O 1
ATOM 808 N N . THR A 1 112 ? -10.783 2.926 -3.953 1.00 87.62 112 THR A N 1
ATOM 809 C CA . THR A 1 112 ? -9.481 3.499 -4.311 1.00 87.62 112 THR A CA 1
ATOM 810 C C . THR A 1 112 ? -9.662 4.693 -5.237 1.00 87.62 112 THR A C 1
ATOM 812 O O . THR A 1 112 ? -10.228 4.580 -6.329 1.00 87.62 112 THR A O 1
ATOM 815 N N . ASN A 1 113 ? -9.162 5.844 -4.803 1.00 81.75 113 ASN A N 1
ATOM 816 C CA . ASN A 1 113 ? -9.224 7.082 -5.571 1.00 81.75 113 ASN A CA 1
ATOM 817 C C . ASN A 1 113 ? -7.923 7.304 -6.354 1.00 81.75 113 ASN A C 1
ATOM 819 O O . ASN A 1 113 ? -6.860 6.824 -5.949 1.00 81.75 113 ASN A O 1
ATOM 823 N N . GLY A 1 114 ? -8.051 8.006 -7.488 1.00 66.19 114 GLY A N 1
ATOM 824 C CA . GLY A 1 114 ? -6.933 8.443 -8.333 1.00 66.19 114 GLY A CA 1
ATOM 825 C C . GLY A 1 114 ? -5.981 9.391 -7.594 1.00 66.19 114 GLY A C 1
ATOM 826 O O . GLY A 1 114 ? -6.245 9.762 -6.449 1.00 66.19 114 GLY A O 1
ATOM 827 N N . PRO A 1 115 ? -4.843 9.738 -8.207 1.00 60.72 115 PRO A N 1
ATOM 828 C CA . PRO A 1 115 ? -3.580 9.762 -7.493 1.00 60.72 115 PRO A CA 1
ATOM 829 C C . PRO A 1 115 ? -3.511 10.783 -6.364 1.00 60.72 115 PRO A C 1
ATOM 831 O O . PRO A 1 115 ? -3.745 11.979 -6.536 1.00 60.72 115 PRO A O 1
ATOM 834 N N . PHE A 1 116 ? -3.066 10.283 -5.214 1.00 52.00 116 PHE A N 1
ATOM 835 C CA . PHE A 1 116 ? -2.472 11.086 -4.161 1.00 52.00 116 PHE A CA 1
ATOM 836 C C . PHE A 1 116 ? -1.041 11.433 -4.602 1.00 52.00 116 PHE A C 1
ATOM 838 O O . PHE A 1 116 ? -0.179 10.564 -4.580 1.00 52.00 116 PHE A O 1
ATOM 845 N N . TYR A 1 117 ? -0.844 12.665 -5.090 1.00 50.06 117 TYR A N 1
ATOM 846 C CA . TYR A 1 117 ? 0.430 13.338 -5.407 1.00 50.06 117 TYR A CA 1
ATOM 847 C C . TYR A 1 117 ? 1.604 12.480 -5.936 1.00 50.06 117 TYR A C 1
ATOM 849 O O . TYR A 1 117 ? 2.292 11.838 -5.150 1.00 50.06 117 TYR A O 1
ATOM 857 N N . CYS A 1 118 ? 1.957 12.639 -7.223 1.00 42.06 118 CYS A N 1
ATOM 858 C CA . CYS A 1 118 ? 3.287 13.100 -7.684 1.00 42.06 118 CYS A CA 1
ATOM 859 C C . CYS A 1 118 ? 3.414 13.064 -9.220 1.00 42.06 118 CYS A C 1
ATOM 861 O O . CYS A 1 118 ? 3.245 12.020 -9.831 1.00 42.06 118 CYS A O 1
ATOM 863 N N . GLY A 1 119 ? 3.821 14.192 -9.814 1.00 46.81 119 GLY A N 1
ATOM 864 C CA . GLY A 1 119 ? 4.457 14.251 -11.138 1.00 46.81 119 GLY A CA 1
ATOM 865 C C . GLY A 1 119 ? 3.525 14.340 -12.353 1.00 46.81 119 GLY A C 1
ATOM 866 O O . GLY A 1 119 ? 2.551 13.607 -12.489 1.00 46.81 119 GLY A O 1
ATOM 867 N N . ASN A 1 120 ? 3.867 15.232 -13.289 1.00 46.06 120 ASN A N 1
ATOM 868 C CA . ASN A 1 120 ? 3.281 15.239 -14.630 1.00 46.06 120 ASN A CA 1
ATOM 869 C C . ASN A 1 120 ? 3.649 13.903 -15.306 1.00 46.06 120 ASN A C 1
ATOM 871 O O . ASN A 1 120 ? 4.817 13.705 -15.645 1.00 46.06 120 ASN A O 1
ATOM 875 N N . ASN A 1 121 ? 2.656 13.035 -15.535 1.00 55.91 121 ASN A N 1
ATOM 876 C CA . ASN A 1 121 ? 2.737 11.745 -16.249 1.00 55.91 121 ASN A CA 1
ATOM 877 C C . ASN A 1 121 ? 3.096 10.480 -15.432 1.00 55.91 121 ASN A C 1
ATOM 879 O O . ASN A 1 121 ? 3.502 9.486 -16.037 1.00 55.91 121 ASN A O 1
ATOM 883 N N . ALA A 1 122 ? 2.925 10.464 -14.105 1.00 57.72 122 ALA A N 1
ATOM 884 C CA . ALA A 1 122 ? 2.959 9.204 -13.350 1.00 57.72 122 ALA A CA 1
ATOM 885 C C . ALA A 1 122 ? 1.811 8.267 -13.782 1.00 57.72 122 ALA A C 1
ATOM 887 O O . ALA A 1 122 ? 0.690 8.752 -13.979 1.00 57.72 122 ALA A O 1
ATOM 888 N N . PRO A 1 123 ? 2.029 6.943 -13.895 1.00 65.50 123 PRO A N 1
ATOM 889 C CA . PRO A 1 123 ? 0.920 6.007 -14.037 1.00 65.50 123 PRO A CA 1
ATOM 890 C C . PRO A 1 123 ? 0.038 6.022 -12.777 1.00 65.50 123 PRO A C 1
ATOM 892 O O . PRO A 1 123 ? 0.518 6.248 -11.667 1.00 65.50 123 PRO A O 1
ATOM 895 N N . ASP A 1 124 ? -1.264 5.776 -12.926 1.00 76.62 124 ASP A N 1
ATOM 896 C CA . ASP A 1 124 ? -2.168 5.623 -11.781 1.00 76.62 124 ASP A CA 1
ATOM 897 C C . ASP A 1 124 ? -1.827 4.311 -11.052 1.00 76.62 124 ASP A C 1
ATOM 899 O O . ASP A 1 124 ? -1.836 3.238 -11.663 1.00 76.62 124 ASP A O 1
ATOM 903 N N . ALA A 1 125 ? -1.539 4.345 -9.742 1.00 80.56 125 ALA A N 1
ATOM 904 C CA . ALA A 1 125 ? -1.195 3.114 -9.021 1.00 80.56 125 ALA A CA 1
ATOM 905 C C . ALA A 1 125 ? -2.336 2.102 -8.992 1.00 80.56 125 ALA A C 1
ATOM 907 O O . ALA A 1 125 ? -2.082 0.912 -8.804 1.00 80.56 125 ALA A O 1
ATOM 908 N N . ARG A 1 126 ? -3.579 2.520 -9.239 1.00 83.38 126 ARG A N 1
ATOM 909 C CA . ARG A 1 126 ? -4.705 1.598 -9.409 1.00 83.38 126 ARG A CA 1
ATOM 910 C C . ARG A 1 126 ? -4.556 0.723 -10.652 1.00 83.38 126 ARG A C 1
ATOM 912 O O . ARG A 1 126 ? -5.233 -0.294 -10.735 1.00 83.38 126 ARG A O 1
ATOM 919 N N . GLU A 1 127 ? -3.672 1.037 -11.591 1.00 80.75 127 GLU A N 1
ATOM 920 C CA . GLU A 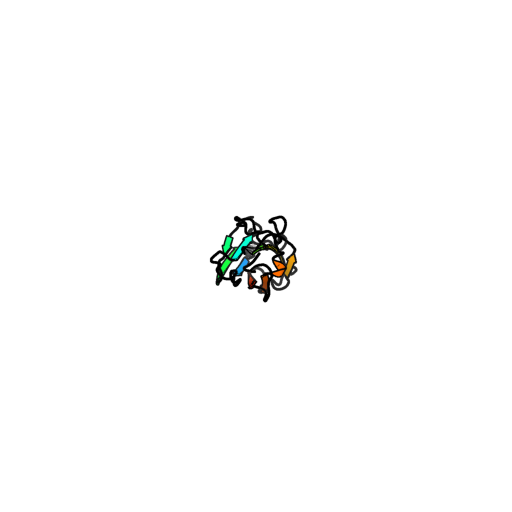1 127 ? -3.338 0.165 -12.727 1.00 80.75 127 GLU A CA 1
ATOM 921 C C . GLU A 1 127 ? -2.225 -0.841 -12.398 1.00 80.75 127 GLU A C 1
ATOM 923 O O . GLU A 1 127 ? -2.022 -1.815 -13.123 1.00 80.75 127 GLU A O 1
ATOM 928 N N . ILE A 1 128 ? -1.527 -0.640 -11.279 1.00 82.19 128 ILE A N 1
ATOM 929 C CA . ILE A 1 128 ? -0.281 -1.337 -10.948 1.00 82.19 128 ILE A CA 1
ATOM 930 C C . ILE A 1 128 ? -0.414 -2.197 -9.690 1.00 82.19 128 ILE A C 1
ATOM 932 O O . ILE A 1 128 ? 0.142 -3.296 -9.628 1.00 82.19 128 ILE A O 1
ATOM 936 N N . VAL A 1 129 ? -1.148 -1.714 -8.689 1.00 88.44 129 VAL A N 1
ATOM 937 C CA . VAL A 1 129 ? -1.272 -2.322 -7.364 1.00 88.44 129 VAL A CA 1
ATOM 938 C C . VAL A 1 129 ? -2.703 -2.804 -7.151 1.00 88.44 129 VAL A C 1
ATOM 9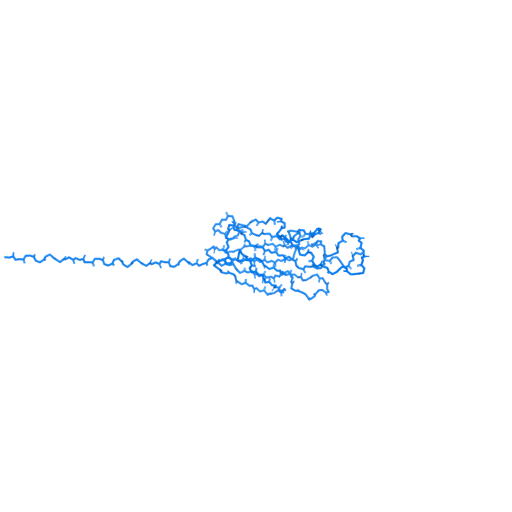40 O O . VAL A 1 129 ? -3.668 -2.046 -7.256 1.00 88.44 129 VAL A O 1
ATOM 943 N N . ASN A 1 130 ? -2.849 -4.086 -6.835 1.00 92.88 130 ASN A N 1
ATOM 944 C CA . ASN A 1 130 ? -4.057 -4.632 -6.236 1.00 92.88 130 ASN A CA 1
ATOM 945 C C . ASN A 1 130 ? -4.035 -4.316 -4.741 1.00 92.88 130 ASN A C 1
ATOM 947 O O . ASN A 1 130 ? -3.089 -4.683 -4.039 1.00 92.88 130 ASN A O 1
ATOM 951 N N . VAL A 1 131 ? -5.097 -3.668 -4.266 1.00 94.19 131 VAL A N 1
ATOM 952 C CA . VAL A 1 131 ? -5.330 -3.408 -2.846 1.00 94.19 131 VAL A CA 1
ATOM 953 C C . VAL A 1 131 ? -6.458 -4.319 -2.389 1.00 94.19 131 VAL A C 1
ATOM 955 O O . VAL A 1 131 ? -7.583 -4.197 -2.868 1.00 94.19 131 VAL A O 1
ATOM 958 N N . ALA A 1 132 ? -6.156 -5.224 -1.466 1.00 95.19 132 ALA A N 1
ATOM 959 C CA . ALA A 1 132 ? -7.157 -6.001 -0.750 1.00 95.19 132 ALA A CA 1
ATOM 960 C C . ALA A 1 132 ? -7.208 -5.528 0.703 1.00 95.19 132 ALA A C 1
ATOM 962 O O . ALA A 1 132 ? -6.169 -5.239 1.296 1.00 95.19 132 ALA A O 1
ATOM 963 N N . ALA A 1 133 ? -8.407 -5.457 1.272 1.00 94.31 133 ALA A N 1
ATOM 964 C CA . ALA A 1 133 ? -8.611 -5.089 2.664 1.00 94.31 133 ALA A CA 1
ATOM 965 C C . ALA A 1 133 ? -9.417 -6.167 3.392 1.00 94.31 133 ALA A C 1
ATOM 967 O O . ALA A 1 133 ? -10.302 -6.793 2.807 1.00 94.31 133 ALA A O 1
ATOM 968 N N . SER A 1 134 ? -9.108 -6.393 4.665 1.00 94.50 134 SER A N 1
ATOM 969 C CA . SER A 1 134 ? -9.807 -7.360 5.516 1.00 94.50 134 SER A CA 1
ATOM 970 C C . SER A 1 134 ? -9.783 -6.930 6.986 1.00 94.50 134 SER A C 1
ATOM 972 O O . SER A 1 134 ? -9.122 -5.952 7.346 1.00 94.50 134 SER A O 1
ATOM 974 N N . GLY A 1 135 ? -10.529 -7.647 7.830 1.00 90.81 135 GLY A N 1
ATOM 975 C CA . GLY A 1 135 ? -10.689 -7.332 9.252 1.00 90.81 135 GLY A CA 1
ATOM 976 C C . GLY A 1 135 ? -11.880 -6.415 9.544 1.00 90.81 135 GLY A C 1
ATOM 977 O O . GLY A 1 135 ? -12.698 -6.130 8.672 1.00 90.81 135 GLY A O 1
ATOM 978 N N . ASN A 1 136 ? -11.971 -5.960 10.792 1.00 89.31 136 ASN A N 1
ATOM 979 C CA . ASN A 1 136 ? -13.008 -5.050 11.288 1.00 89.31 136 ASN A CA 1
ATOM 980 C C . ASN A 1 136 ? -12.359 -4.012 12.198 1.00 89.31 136 ASN A C 1
ATOM 982 O O . ASN A 1 136 ? -11.416 -4.345 12.919 1.00 89.31 136 ASN A O 1
ATOM 986 N N . TRP A 1 137 ? -12.888 -2.785 12.225 1.00 86.44 137 TRP A N 1
ATOM 987 C CA . TRP A 1 137 ? -12.382 -1.776 13.155 1.00 86.44 137 TRP A CA 1
ATOM 988 C C . TRP A 1 137 ? -12.437 -2.287 14.609 1.00 86.44 137 TRP A C 1
ATOM 990 O O . TRP A 1 137 ? -13.405 -2.950 14.989 1.00 86.44 137 TRP A O 1
ATOM 1000 N N . PRO A 1 138 ? -11.409 -2.004 15.428 1.00 88.69 138 PRO A N 1
ATOM 1001 C CA . PRO A 1 138 ? -10.283 -1.121 15.130 1.00 88.69 138 PRO A CA 1
ATOM 1002 C C . PRO A 1 138 ? -9.145 -1.776 14.328 1.00 88.69 138 PRO A C 1
ATOM 1004 O O . PRO A 1 138 ? -8.229 -1.063 13.965 1.00 88.69 138 PRO A O 1
ATOM 1007 N N . ASN A 1 139 ? -9.169 -3.075 14.018 1.00 91.00 139 ASN A N 1
ATOM 1008 C CA . ASN A 1 139 ? -8.032 -3.791 13.424 1.00 91.00 139 ASN A CA 1
ATOM 1009 C C . ASN A 1 139 ? -8.271 -4.126 11.943 1.00 91.00 139 ASN A C 1
ATOM 1011 O O . ASN A 1 139 ? -8.862 -5.157 11.604 1.00 91.00 139 ASN A O 1
ATOM 1015 N N . CYS A 1 140 ? -7.779 -3.265 11.054 1.00 91.94 140 CYS A N 1
ATOM 1016 C CA . CYS A 1 140 ? -7.814 -3.490 9.613 1.00 91.94 140 CYS A CA 1
ATOM 1017 C C . CYS A 1 140 ? -6.480 -4.019 9.083 1.00 91.94 140 CYS A C 1
ATOM 1019 O O . CYS A 1 140 ? -5.403 -3.648 9.551 1.00 91.94 140 CYS A O 1
ATOM 1021 N N . VAL A 1 141 ? -6.552 -4.814 8.020 1.00 95.25 141 VAL A N 1
ATOM 1022 C CA . VAL A 1 141 ? -5.387 -5.283 7.272 1.00 95.25 141 VAL A CA 1
ATOM 1023 C C . VAL A 1 141 ? -5.521 -4.869 5.813 1.00 95.25 141 VAL A C 1
ATOM 1025 O O . VAL A 1 141 ? -6.545 -5.139 5.189 1.00 95.25 141 VAL A O 1
ATOM 1028 N N . LEU A 1 142 ? -4.481 -4.239 5.270 1.00 95.81 142 LEU A N 1
ATOM 1029 C CA . LEU A 1 142 ? -4.298 -3.981 3.848 1.00 95.81 142 LEU A CA 1
ATOM 1030 C C . LEU A 1 142 ? -3.216 -4.899 3.292 1.00 95.81 142 LEU A C 1
ATOM 1032 O O . LEU A 1 142 ? -2.091 -4.916 3.783 1.00 95.81 142 LEU A O 1
ATOM 1036 N N . THR A 1 143 ? -3.528 -5.607 2.217 1.00 97.50 143 THR A N 1
ATOM 1037 C CA . THR A 1 143 ? -2.583 -6.447 1.484 1.00 97.50 143 THR A CA 1
ATOM 1038 C C . THR A 1 143 ? -2.383 -5.855 0.100 1.00 97.50 143 THR A C 1
ATOM 1040 O O . THR A 1 143 ? -3.339 -5.681 -0.659 1.00 97.50 143 THR A O 1
ATOM 1043 N N . LEU A 1 144 ? -1.130 -5.547 -0.228 1.00 96.19 144 LEU A N 1
ATOM 1044 C CA . LEU A 1 144 ? -0.746 -4.932 -1.493 1.00 96.19 144 LEU A CA 1
ATOM 1045 C C . LEU A 1 144 ? -0.033 -5.963 -2.352 1.00 96.19 144 LEU A C 1
ATOM 1047 O O . LEU A 1 144 ? 0.948 -6.557 -1.914 1.00 96.19 144 LEU A O 1
ATOM 1051 N N . THR A 1 145 ? -0.505 -6.169 -3.575 1.00 94.06 145 THR A N 1
ATOM 1052 C CA . THR A 1 145 ? 0.120 -7.080 -4.546 1.00 94.06 145 THR A CA 1
ATOM 1053 C C . THR A 1 145 ? 0.250 -6.392 -5.893 1.00 94.06 145 THR A C 1
ATOM 1055 O O . THR A 1 145 ? -0.504 -5.472 -6.211 1.00 94.06 145 THR A O 1
ATOM 1058 N N . ARG A 1 146 ? 1.218 -6.816 -6.704 1.00 88.31 146 ARG A N 1
ATOM 1059 C CA . ARG A 1 146 ? 1.347 -6.301 -8.067 1.00 88.31 146 ARG A CA 1
ATOM 1060 C C . ARG A 1 146 ? 0.236 -6.880 -8.946 1.00 88.31 146 ARG A C 1
ATOM 1062 O O . ARG A 1 146 ? -0.055 -8.074 -8.876 1.00 88.31 146 ARG A O 1
ATOM 1069 N N . LYS A 1 147 ? -0.391 -6.047 -9.777 1.00 86.69 147 LYS A N 1
ATOM 1070 C CA . LYS A 1 147 ? -1.336 -6.507 -10.801 1.00 86.69 147 LYS A CA 1
ATOM 1071 C C . LYS A 1 147 ? -0.584 -7.271 -11.888 1.00 86.69 147 LYS A C 1
ATOM 1073 O O . LYS A 1 147 ? 0.467 -6.830 -12.355 1.00 86.69 147 LYS A O 1
ATOM 1078 N N . GLY A 1 148 ? -1.134 -8.405 -12.318 1.00 75.50 148 GLY A N 1
ATOM 1079 C CA . GLY A 1 148 ? -0.618 -9.126 -13.481 1.00 75.50 148 GLY A CA 1
ATOM 1080 C C . GLY A 1 148 ? -0.712 -8.251 -14.733 1.00 75.50 148 GLY A C 1
ATOM 1081 O O . GLY A 1 148 ? -1.759 -7.664 -14.991 1.00 75.50 148 GLY A O 1
ATOM 1082 N N . GLY A 1 149 ? 0.385 -8.127 -15.484 1.00 66.62 149 GLY A N 1
ATOM 1083 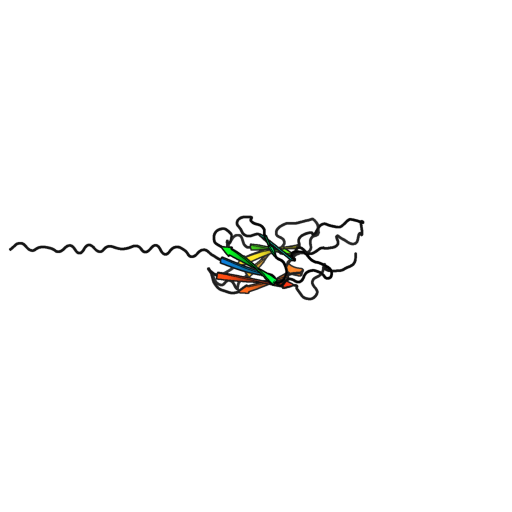C CA . GLY A 1 149 ? 0.432 -7.284 -16.685 1.00 66.62 149 GLY A CA 1
ATOM 1084 C C . GLY A 1 149 ? 0.446 -5.772 -16.419 1.00 66.62 149 GLY A C 1
ATOM 1085 O O . GLY A 1 149 ? 0.243 -5.006 -17.361 1.00 66.62 149 GLY A O 1
ATOM 1086 N N . ALA A 1 150 ? 0.687 -5.338 -15.172 1.00 68.44 150 ALA A N 1
ATOM 1087 C CA . ALA A 1 150 ? 0.843 -3.925 -14.825 1.00 68.44 150 ALA A CA 1
ATOM 1088 C C . ALA A 1 150 ? 1.828 -3.227 -15.778 1.00 68.44 150 ALA A C 1
ATOM 1090 O O . ALA A 1 150 ? 2.986 -3.638 -15.919 1.00 68.44 150 ALA A O 1
ATOM 1091 N N . ARG A 1 151 ? 1.360 -2.164 -16.440 1.00 59.56 151 ARG A N 1
ATOM 1092 C CA . ARG A 1 151 ? 2.184 -1.349 -17.338 1.00 59.56 151 ARG A CA 1
ATOM 1093 C C . ARG A 1 151 ? 3.227 -0.594 -16.510 1.00 59.56 151 ARG A C 1
ATOM 1095 O O . ARG A 1 151 ? 2.990 -0.261 -15.354 1.00 59.56 151 ARG A O 1
ATOM 1102 N N . GLY A 1 152 ? 4.387 -0.332 -17.105 1.00 54.00 152 GLY A N 1
ATOM 1103 C CA . GLY A 1 152 ? 5.374 0.585 -16.535 1.00 54.00 152 GLY A CA 1
ATOM 1104 C C . GLY A 1 152 ? 6.651 -0.042 -15.961 1.00 54.00 152 GLY A C 1
ATOM 1105 O O . GLY A 1 152 ? 7.676 0.622 -15.976 1.00 54.00 152 GLY A O 1
ATOM 1106 N N . CYS A 1 153 ? 6.678 -1.337 -15.627 1.00 59.25 153 CYS A N 1
ATOM 1107 C CA . CYS A 1 153 ? 7.947 -2.056 -15.399 1.00 59.25 153 CYS A CA 1
ATOM 1108 C C . CYS A 1 153 ? 8.665 -2.444 -16.712 1.00 59.25 153 CYS A C 1
ATOM 1110 O O . CYS A 1 153 ? 9.443 -3.399 -16.751 1.00 59.25 153 CYS A O 1
ATOM 1112 N N . GLN A 1 154 ? 8.348 -1.771 -17.822 1.00 52.72 154 GLN A N 1
ATOM 1113 C CA . GLN A 1 154 ? 8.893 -2.098 -19.133 1.00 52.72 154 GLN A CA 1
ATOM 1114 C C . GLN A 1 154 ? 10.339 -1.608 -19.221 1.00 52.72 154 GLN A C 1
ATOM 1116 O O . GLN A 1 154 ? 10.620 -0.424 -19.089 1.00 52.72 154 GLN A O 1
ATOM 1121 N N . TYR A 1 155 ? 11.244 -2.552 -19.475 1.00 41.19 155 TYR A N 1
ATOM 1122 C CA . TYR A 1 155 ? 12.700 -2.379 -19.552 1.00 41.19 155 TYR A CA 1
ATOM 1123 C C . TYR A 1 155 ? 13.204 -1.457 -20.671 1.00 41.19 155 TYR A C 1
ATOM 1125 O O . TYR A 1 155 ? 14.414 -1.297 -20.823 1.00 41.19 155 TYR A O 1
ATOM 1133 N N . LYS A 1 156 ? 12.308 -0.925 -21.504 1.00 40.34 156 LYS A N 1
ATOM 1134 C CA . LYS A 1 156 ? 12.658 -0.104 -22.657 1.00 40.34 156 LYS A CA 1
ATOM 1135 C C . LYS A 1 156 ? 11.625 0.996 -22.848 1.00 40.34 156 LYS A C 1
ATOM 1137 O O . LYS A 1 156 ? 10.469 0.715 -23.163 1.00 40.34 156 LYS A O 1
ATOM 1142 N N . CYS A 1 157 ? 12.080 2.225 -22.662 1.00 42.75 157 CYS A N 1
ATOM 1143 C CA . CYS A 1 157 ? 11.904 3.225 -23.695 1.00 42.75 157 CYS A CA 1
ATOM 1144 C C . CYS A 1 157 ? 12.985 2.953 -24.775 1.00 42.75 157 CYS A C 1
ATOM 1146 O O . CYS A 1 157 ? 12.674 3.171 -25.956 1.00 42.75 157 CYS A O 1
#

pLDDT: mean 74.19, std 18.49, range [36.19, 97.81]

Organism: Bemisia tabaci (NCBI:txid7038)